Protein AF-K2RP17-F1 (afdb_monomer)

Secondary structure (DSSP, 8-state):
--HHHHHHHHHHTTTTS-TTT--HHHHHHHHHHHTT-GGGHHHHHHHHHTT--HHHHHHHHHHHHHHHHHHHHHH-HHHHHHHHHHHHHTS-TTTS----HHHHHHHTT--HHHHHHHHHHHHHHHS-HHHHHHHHHHHHHH-GGGT----------------------

Mean predicted aligned error: 10.49 Å

Foldseek 3Di:
DDLVVVLVVLCVVQPPDQLLPDCSLLVVLLVCLLVLVLLCLLVSLCVSCPPHDLVVSLSNVLSSLVSLVVSCVPRHDVSSCSNCVNNVVVDDPSSHNPDDPVVVCVVVVNDPVVVVVVVVVVVCVVAPPVRVVVVVVVCCVVPVVVPPPPPPPPPPPDDPPDPDDDDDD

Radius of gyration: 21.89 Å; Cα contacts (8 Å, |Δi|>4): 109; chains: 1; bounding box: 62×52×49 Å

Organism: Macrophomina phaseolina (strain MS6) (NCBI:txid1126212)

InterPro domains:
  IPR029032 AhpD-like [G3DSA:1.20.1290.10] (9-149)
  IPR052999 Peroxisomal Targeting Signal 1 Protein [PTHR28180] (3-146)

Structure (mmCIF, N/CA/C/O backbone):
data_AF-K2RP17-F1
#
_entry.id   AF-K2RP17-F1
#
loop_
_atom_site.group_PDB
_atom_site.id
_atom_site.type_symbol
_atom_site.label_atom_id
_atom_site.label_alt_id
_atom_site.label_comp_id
_atom_site.label_asym_id
_atom_site.label_entity_id
_atom_site.label_seq_id
_atom_site.pdbx_PDB_ins_code
_atom_site.Cartn_x
_atom_site.Cartn_y
_atom_site.Cartn_z
_atom_site.occupancy
_atom_site.B_iso_or_equiv
_atom_site.auth_seq_id
_atom_site.auth_comp_id
_atom_site.auth_asym_id
_atom_site.auth_atom_id
_atom_site.pdbx_PDB_model_num
ATOM 1 N N . MET A 1 1 ? -18.120 17.183 -4.050 1.00 61.06 1 MET A N 1
ATOM 2 C CA . MET A 1 1 ? -17.994 15.738 -3.816 1.00 61.06 1 MET A CA 1
ATOM 3 C C . MET A 1 1 ? -16.850 15.522 -2.839 1.00 61.06 1 MET A C 1
ATOM 5 O O . MET A 1 1 ? -15.760 16.022 -3.104 1.00 61.06 1 MET A O 1
ATOM 9 N N . SER A 1 2 ? -17.102 14.909 -1.688 1.00 80.75 2 SER A N 1
ATOM 10 C CA . SER A 1 2 ? -16.081 14.622 -0.675 1.00 80.75 2 SER A CA 1
ATOM 11 C C . SER A 1 2 ? -15.271 13.372 -1.046 1.00 80.75 2 SER A C 1
ATOM 13 O O . SER A 1 2 ? -15.717 12.539 -1.834 1.00 80.75 2 SER A O 1
ATOM 15 N N . ILE A 1 3 ? -14.072 13.215 -0.474 1.00 75.88 3 ILE A N 1
ATOM 16 C CA . ILE A 1 3 ? -13.264 11.996 -0.663 1.00 75.88 3 ILE A CA 1
ATOM 17 C C . ILE A 1 3 ? -14.021 10.750 -0.167 1.00 75.88 3 ILE A C 1
ATOM 19 O O . ILE A 1 3 ? -13.941 9.695 -0.790 1.00 75.88 3 ILE A O 1
ATOM 23 N N . ALA A 1 4 ? -14.810 10.895 0.901 1.00 77.62 4 ALA A N 1
ATOM 24 C CA . ALA A 1 4 ? -15.634 9.833 1.464 1.00 77.62 4 ALA A CA 1
ATOM 25 C C . ALA A 1 4 ? -16.734 9.382 0.488 1.00 77.62 4 ALA A C 1
ATOM 27 O O . ALA A 1 4 ? -16.937 8.184 0.319 1.00 77.62 4 ALA A O 1
ATOM 28 N N . GLU A 1 5 ? -17.382 10.318 -0.214 1.00 79.62 5 GLU A N 1
ATOM 29 C CA . GLU A 1 5 ? -18.379 10.001 -1.249 1.00 79.62 5 GLU A CA 1
ATOM 30 C C . GLU A 1 5 ? -17.761 9.212 -2.412 1.00 79.62 5 GLU A C 1
ATOM 32 O O . GLU A 1 5 ? -18.333 8.223 -2.863 1.00 79.62 5 GLU A O 1
ATOM 37 N N . VAL A 1 6 ? -16.564 9.602 -2.866 1.00 79.31 6 VAL A N 1
ATOM 38 C CA . VAL A 1 6 ? -15.842 8.881 -3.931 1.00 79.31 6 VAL A CA 1
ATOM 39 C C . VAL A 1 6 ? -15.448 7.474 -3.478 1.00 79.31 6 VAL A C 1
ATOM 41 O O . VAL A 1 6 ? -15.599 6.506 -4.220 1.00 79.31 6 VAL A O 1
ATOM 44 N N . ILE A 1 7 ? -14.951 7.344 -2.247 1.00 82.00 7 ILE A N 1
ATOM 45 C CA . ILE A 1 7 ? -14.575 6.054 -1.660 1.00 82.00 7 ILE A CA 1
ATOM 46 C C . ILE A 1 7 ? -15.783 5.119 -1.569 1.00 82.00 7 ILE A C 1
ATOM 48 O O . ILE A 1 7 ? -15.677 3.940 -1.909 1.00 82.00 7 ILE A O 1
ATOM 52 N N . GLN A 1 8 ? -16.924 5.652 -1.141 1.00 82.38 8 GLN A N 1
ATOM 53 C CA . GLN A 1 8 ? -18.156 4.895 -0.996 1.00 82.38 8 GLN A CA 1
ATOM 54 C C . GLN A 1 8 ? -18.644 4.339 -2.344 1.00 82.38 8 GLN A C 1
ATOM 56 O O . GLN A 1 8 ? -18.975 3.159 -2.418 1.00 82.38 8 GLN A O 1
ATOM 61 N N . GLN A 1 9 ? -18.558 5.115 -3.429 1.00 83.12 9 GLN A N 1
ATOM 62 C CA . GLN A 1 9 ? -18.892 4.629 -4.775 1.00 83.12 9 GLN A CA 1
ATOM 63 C C . GLN A 1 9 ? -18.014 3.449 -5.212 1.00 83.12 9 GLN A C 1
ATOM 65 O O . GLN A 1 9 ? -18.514 2.459 -5.741 1.00 83.12 9 GLN A O 1
ATOM 70 N N . PHE A 1 10 ? -16.699 3.518 -4.976 1.00 82.94 10 PHE A N 1
ATOM 71 C CA . PHE A 1 10 ? -15.810 2.399 -5.306 1.00 82.94 10 PHE A CA 1
ATOM 72 C C . PHE A 1 10 ? -16.101 1.157 -4.460 1.00 82.94 10 PHE A C 1
ATOM 74 O O . PHE A 1 10 ? -15.976 0.037 -4.952 1.00 82.94 10 PHE A O 1
ATOM 81 N N . ARG A 1 11 ? -16.500 1.344 -3.198 1.00 84.06 11 ARG A N 1
ATOM 82 C CA . ARG A 1 11 ? -16.901 0.247 -2.314 1.00 84.06 11 ARG A CA 1
ATOM 83 C C . ARG A 1 11 ? -18.175 -0.442 -2.807 1.00 84.06 11 ARG A C 1
ATOM 85 O O . ARG A 1 11 ? -18.226 -1.667 -2.795 1.00 84.06 11 ARG A O 1
ATOM 92 N N . GLU A 1 12 ? -19.168 0.325 -3.249 1.00 86.31 12 GLU A N 1
ATOM 93 C CA . GLU A 1 12 ? -20.442 -0.188 -3.777 1.00 86.31 12 GLU A CA 1
ATOM 94 C C . GLU A 1 12 ? -20.250 -1.044 -5.037 1.00 86.31 12 GLU A C 1
ATOM 96 O O . GLU A 1 12 ? -20.930 -2.050 -5.211 1.00 86.31 12 GLU A O 1
ATOM 101 N N . GLN A 1 13 ? -19.261 -0.726 -5.880 1.00 83.62 13 GLN A N 1
ATOM 102 C CA . GLN A 1 13 ? -18.944 -1.539 -7.063 1.00 83.62 13 GLN A CA 1
ATOM 103 C C . GLN A 1 13 ? -18.437 -2.953 -6.741 1.00 83.62 13 GLN A C 1
ATOM 105 O O . GLN A 1 13 ? -18.472 -3.825 -7.607 1.00 83.62 13 GLN A O 1
ATOM 110 N N . GLU A 1 14 ? -17.962 -3.189 -5.518 1.00 85.12 14 GLU A N 1
ATOM 111 C CA . GLU A 1 14 ? -17.491 -4.496 -5.052 1.00 85.12 14 GLU A CA 1
ATOM 112 C C . GLU A 1 14 ? -18.312 -5.018 -3.863 1.00 85.1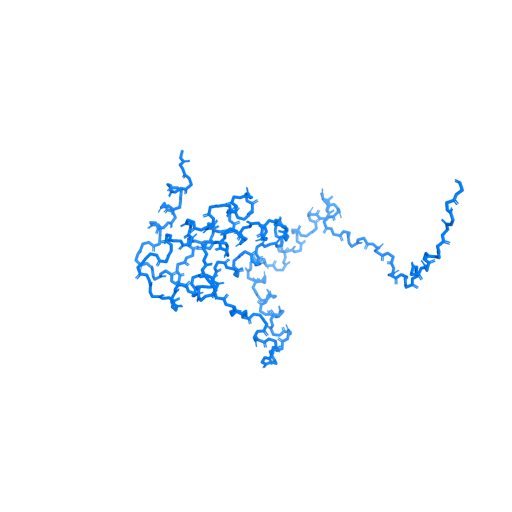2 14 GLU A C 1
ATOM 114 O O . GLU A 1 14 ? -17.819 -5.829 -3.070 1.00 85.12 14 GLU A O 1
ATOM 119 N N . GLU A 1 15 ? -19.562 -4.567 -3.726 1.00 80.19 15 GLU A N 1
ATOM 120 C CA . GLU A 1 15 ? -20.459 -5.005 -2.657 1.00 80.19 15 GLU A CA 1
ATOM 121 C C . GLU A 1 15 ? -20.563 -6.542 -2.597 1.00 80.19 15 GLU A C 1
ATOM 123 O O . GLU A 1 15 ? -20.607 -7.236 -3.613 1.00 80.19 15 GLU A O 1
ATOM 128 N N . GLY A 1 16 ? -20.534 -7.097 -1.380 1.00 76.38 16 GLY A N 1
ATOM 129 C CA . GLY A 1 16 ? -20.536 -8.547 -1.145 1.00 76.38 16 GLY A CA 1
ATOM 130 C C . GLY A 1 16 ? -19.174 -9.238 -1.302 1.00 76.38 16 GLY A C 1
ATOM 131 O O . GLY A 1 16 ? -19.047 -10.410 -0.947 1.00 76.38 16 GLY A O 1
ATOM 132 N N . THR A 1 17 ? -18.134 -8.537 -1.765 1.00 85.38 17 THR A N 1
ATOM 133 C CA . THR A 1 17 ? -16.772 -9.087 -1.817 1.00 85.38 17 THR A CA 1
ATOM 134 C C . THR A 1 17 ? -16.137 -9.076 -0.430 1.00 85.38 17 THR A C 1
ATOM 136 O O . THR A 1 17 ? -16.166 -8.065 0.273 1.00 85.38 17 THR A O 1
ATOM 139 N N . ASP A 1 18 ? -15.493 -10.181 -0.044 1.00 89.19 18 ASP A N 1
ATOM 140 C CA . ASP A 1 18 ? -14.674 -10.210 1.166 1.00 89.19 18 ASP A CA 1
ATOM 141 C C . ASP A 1 18 ? -13.606 -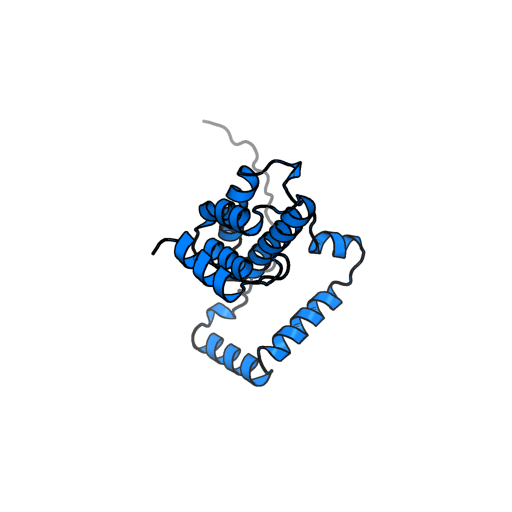9.103 1.093 1.00 89.19 18 ASP A C 1
ATOM 143 O O . ASP A 1 18 ? -12.822 -9.033 0.144 1.00 89.19 18 ASP A O 1
ATOM 147 N N . ILE A 1 19 ? -13.531 -8.248 2.112 1.00 91.81 19 ILE A N 1
ATOM 148 C CA . ILE A 1 19 ? -12.606 -7.119 2.157 1.00 91.81 19 ILE A CA 1
ATOM 149 C C . ILE A 1 19 ? -11.129 -7.516 1.997 1.00 91.81 19 ILE A C 1
ATOM 151 O O . ILE A 1 19 ? -10.351 -6.747 1.441 1.00 91.81 19 ILE A O 1
ATOM 155 N N . VAL A 1 20 ? -10.694 -8.725 2.376 1.00 92.06 20 VAL A N 1
ATOM 156 C CA . VAL A 1 20 ? -9.301 -9.152 2.080 1.00 92.06 20 VAL A CA 1
ATOM 157 C C . VAL A 1 20 ? -9.079 -9.535 0.618 1.00 92.06 20 VAL A C 1
ATOM 159 O O . VAL A 1 20 ? -7.934 -9.736 0.216 1.00 92.06 20 VAL A O 1
ATOM 162 N N . GLN A 1 21 ? -10.137 -9.615 -0.185 1.00 91.44 21 GLN A N 1
ATOM 163 C CA . GLN A 1 21 ? -10.096 -9.860 -1.627 1.00 91.44 21 GLN A CA 1
ATOM 164 C C . GLN A 1 21 ? -10.474 -8.630 -2.453 1.00 91.44 21 GLN A C 1
ATOM 166 O O . GLN A 1 21 ? -9.978 -8.49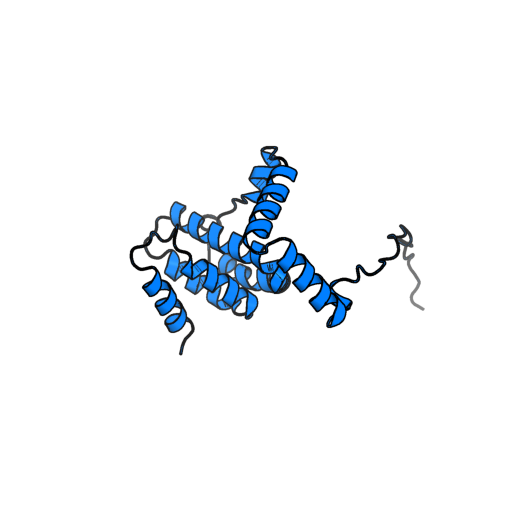7 -3.576 1.00 91.44 21 GLN A O 1
ATOM 171 N N . ALA A 1 22 ? -11.251 -7.711 -1.880 1.00 92.88 22 ALA A N 1
ATOM 172 C CA . ALA A 1 22 ? -11.633 -6.455 -2.506 1.00 92.88 22 ALA A CA 1
ATOM 173 C C . ALA A 1 22 ? -10.413 -5.637 -2.980 1.00 92.88 22 ALA A C 1
ATOM 175 O O . ALA A 1 22 ? -9.310 -5.690 -2.410 1.00 92.88 22 ALA A O 1
ATOM 176 N N . ARG A 1 23 ? -10.602 -4.918 -4.084 1.00 92.38 23 ARG A N 1
ATOM 177 C CA . ARG A 1 23 ? -9.589 -4.145 -4.808 1.00 92.38 23 ARG A CA 1
ATOM 178 C C . ARG A 1 23 ? -9.883 -2.653 -4.775 1.00 92.38 23 ARG A C 1
ATOM 180 O O . ARG A 1 23 ? -8.951 -1.881 -4.990 1.00 92.38 23 ARG A O 1
ATOM 187 N N . TRP A 1 24 ? -11.105 -2.234 -4.450 1.00 92.81 24 TRP A N 1
ATOM 188 C CA . TRP A 1 24 ? -11.473 -0.817 -4.412 1.00 92.81 24 TRP A CA 1
ATOM 189 C C . TRP A 1 24 ? -10.487 0.020 -3.574 1.00 92.81 24 TRP A C 1
ATOM 191 O O . TRP A 1 24 ? -9.932 1.003 -4.061 1.00 92.81 24 TRP A O 1
ATOM 201 N N . TYR A 1 25 ? -10.138 -0.433 -2.364 1.00 93.81 25 TYR A N 1
ATOM 202 C CA . TYR A 1 25 ? -9.224 0.299 -1.478 1.00 93.81 25 TYR A CA 1
ATOM 203 C C . TYR A 1 25 ? -7.761 0.243 -1.930 1.00 93.81 25 TYR A C 1
ATOM 205 O O . TYR A 1 25 ? -6.970 1.097 -1.536 1.00 93.81 25 TYR A O 1
ATOM 213 N N . ILE A 1 26 ? -7.392 -0.731 -2.771 1.00 95.12 26 ILE A N 1
ATOM 214 C CA . ILE A 1 26 ? -6.066 -0.822 -3.401 1.00 95.12 26 ILE A CA 1
ATOM 215 C C . ILE A 1 26 ? -5.896 0.313 -4.407 1.00 95.12 26 ILE A C 1
ATOM 217 O O . ILE A 1 26 ? -4.855 0.971 -4.435 1.00 95.12 26 ILE A O 1
ATOM 221 N N . VAL A 1 27 ? -6.932 0.559 -5.210 1.00 92.25 27 VAL A N 1
ATOM 222 C CA . VAL A 1 27 ? -6.958 1.673 -6.161 1.00 92.25 27 VAL A CA 1
ATOM 223 C C . VAL A 1 27 ? -7.006 2.998 -5.404 1.00 92.25 27 VAL A C 1
ATOM 225 O O . VAL A 1 27 ? -6.203 3.888 -5.685 1.00 92.25 27 VAL A O 1
ATOM 228 N N . THR A 1 28 ? -7.864 3.101 -4.385 1.00 94.44 28 THR A N 1
ATOM 229 C CA . THR A 1 28 ? -7.985 4.310 -3.564 1.00 94.44 28 THR A CA 1
ATOM 230 C C . THR A 1 28 ? -6.663 4.688 -2.902 1.00 94.44 28 THR A C 1
ATOM 232 O O . THR A 1 28 ? -6.241 5.834 -3.032 1.00 94.44 28 THR A O 1
ATOM 235 N N . ILE A 1 29 ? -5.962 3.764 -2.230 1.00 96.00 29 ILE A N 1
ATOM 236 C CA . ILE A 1 29 ? -4.710 4.124 -1.546 1.00 96.00 29 ILE A CA 1
ATOM 237 C C . ILE A 1 29 ? -3.615 4.552 -2.525 1.00 96.00 29 ILE A C 1
ATOM 239 O O . ILE A 1 29 ? -2.858 5.478 -2.235 1.00 96.00 29 ILE A O 1
ATOM 243 N N . ALA A 1 30 ? -3.547 3.924 -3.703 1.00 96.00 30 ALA A N 1
ATOM 244 C CA . ALA A 1 30 ? -2.605 4.320 -4.742 1.00 96.00 30 ALA A CA 1
ATOM 245 C C . ALA A 1 30 ? -2.913 5.735 -5.259 1.00 96.00 30 ALA A C 1
ATOM 247 O O . ALA A 1 30 ? -1.992 6.532 -5.444 1.00 96.00 30 ALA A O 1
ATOM 248 N N . ALA A 1 31 ? -4.197 6.067 -5.435 1.00 94.19 31 ALA A N 1
ATOM 249 C CA . ALA A 1 31 ? -4.641 7.400 -5.828 1.00 94.19 31 ALA A CA 1
ATOM 250 C C . ALA A 1 31 ? -4.344 8.449 -4.743 1.00 94.19 31 ALA A C 1
ATOM 252 O O . ALA A 1 31 ? -3.774 9.495 -5.053 1.00 94.19 31 ALA A O 1
ATOM 253 N N . LEU A 1 32 ? -4.649 8.155 -3.473 1.00 94.56 32 LEU A N 1
ATOM 254 C CA . LEU A 1 32 ? -4.338 9.036 -2.343 1.00 94.56 32 LEU A CA 1
ATOM 255 C C . LEU A 1 32 ? -2.833 9.309 -2.247 1.00 94.56 32 LEU A C 1
ATOM 257 O O . LEU A 1 32 ? -2.424 10.462 -2.111 1.00 94.56 32 LEU A O 1
ATOM 261 N N . ALA A 1 33 ? -2.003 8.271 -2.381 1.00 96.31 33 ALA A N 1
ATOM 262 C CA . ALA A 1 33 ? -0.551 8.416 -2.386 1.00 96.31 33 ALA A CA 1
ATOM 263 C C . ALA A 1 33 ? -0.073 9.288 -3.558 1.00 96.31 33 ALA A C 1
ATOM 265 O O . ALA A 1 33 ? 0.678 10.244 -3.356 1.00 96.31 33 ALA A O 1
ATOM 266 N N . ALA A 1 34 ? -0.548 9.018 -4.777 1.00 96.00 34 ALA A N 1
ATOM 267 C CA . ALA A 1 34 ? -0.179 9.786 -5.965 1.00 96.00 34 ALA A CA 1
ATOM 268 C C . ALA A 1 34 ? -0.591 11.268 -5.867 1.00 96.00 34 ALA A C 1
ATOM 270 O O . ALA A 1 34 ? 0.170 12.149 -6.285 1.00 96.00 34 ALA A O 1
ATOM 271 N N . ALA A 1 35 ? -1.755 11.547 -5.277 1.00 95.00 35 ALA A N 1
ATOM 272 C CA . ALA A 1 35 ? -2.324 12.883 -5.102 1.00 95.00 35 ALA A CA 1
ATOM 273 C C . ALA A 1 35 ? -1.773 13.653 -3.885 1.00 95.00 35 ALA A C 1
ATOM 275 O O . ALA A 1 35 ? -2.233 14.759 -3.615 1.00 95.00 35 ALA A O 1
ATOM 276 N N . SER A 1 36 ? -0.802 13.097 -3.148 1.00 94.31 36 SER A N 1
ATOM 277 C CA . SER A 1 36 ? -0.306 13.668 -1.883 1.00 94.31 36 SER A CA 1
ATOM 278 C C . SER A 1 36 ? -1.396 13.829 -0.807 1.00 94.31 36 SER A C 1
ATOM 280 O O . SER A 1 36 ? -1.285 14.669 0.081 1.00 94.31 36 SER A O 1
ATOM 282 N N . ALA A 1 37 ? -2.438 12.999 -0.849 1.00 94.19 37 ALA A N 1
ATOM 283 C CA . ALA A 1 37 ? -3.549 12.988 0.101 1.00 94.19 37 ALA A CA 1
ATOM 284 C C . ALA A 1 37 ? -3.342 11.957 1.232 1.00 94.19 37 ALA A C 1
ATOM 286 O O . ALA A 1 37 ? -4.295 11.366 1.738 1.00 94.19 37 ALA A O 1
ATOM 287 N N . GLY A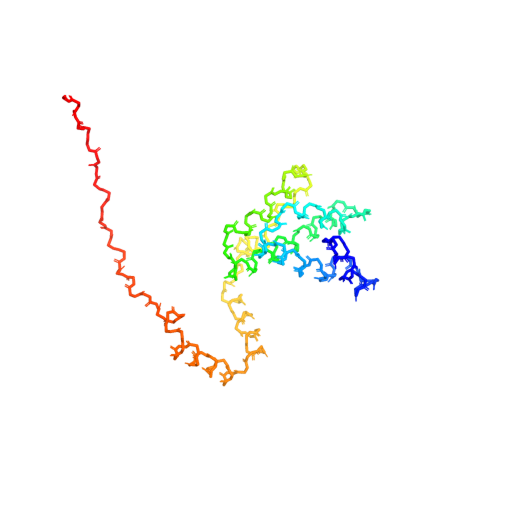 1 38 ? -2.087 11.747 1.646 1.00 91.94 38 GLY A N 1
ATOM 288 C CA . GLY A 1 38 ? -1.704 10.798 2.699 1.00 91.94 38 GLY A CA 1
ATOM 289 C C . GLY A 1 38 ? -2.425 10.947 4.049 1.00 91.94 38 GLY A C 1
ATOM 290 O O . GLY A 1 38 ? -2.697 9.922 4.675 1.00 91.94 38 GLY A O 1
ATOM 291 N N . PRO A 1 39 ? -2.820 12.158 4.497 1.00 95.00 39 PRO A N 1
ATOM 292 C CA . PRO A 1 39 ? -3.626 12.316 5.710 1.00 95.00 39 PRO A CA 1
ATOM 293 C C . PRO A 1 39 ? -4.970 11.570 5.702 1.00 95.00 39 PRO A C 1
ATOM 295 O O . PRO A 1 39 ? -5.524 11.346 6.771 1.00 95.00 39 PRO A O 1
ATOM 298 N N . GLN A 1 40 ? -5.478 11.156 4.534 1.00 94.25 40 GLN A N 1
ATOM 299 C CA . GLN A 1 40 ? -6.731 10.398 4.407 1.00 94.25 40 GLN A CA 1
ATOM 300 C C . GLN A 1 40 ? -6.553 8.877 4.550 1.00 94.25 40 GLN A C 1
ATOM 302 O O . GLN A 1 40 ? -7.531 8.137 4.654 1.00 94.25 40 GLN A O 1
ATOM 307 N N . THR A 1 41 ? -5.313 8.379 4.584 1.00 95.50 41 THR A N 1
ATOM 308 C CA . THR A 1 41 ? -5.029 6.942 4.715 1.00 95.50 41 THR A CA 1
ATOM 309 C C . THR A 1 41 ? -5.637 6.302 5.975 1.00 95.50 41 THR A C 1
ATOM 311 O O . THR A 1 41 ? -6.185 5.205 5.847 1.00 95.50 41 THR A O 1
ATOM 314 N N . PRO A 1 42 ? -5.596 6.924 7.175 1.00 95.81 42 PRO A N 1
ATOM 315 C CA . PRO A 1 42 ? -6.221 6.346 8.367 1.00 95.81 42 PRO A CA 1
ATOM 316 C C . PRO A 1 42 ? -7.733 6.160 8.215 1.00 95.81 42 PRO A C 1
ATOM 318 O O . PRO A 1 42 ? -8.284 5.152 8.651 1.00 95.81 42 PRO A O 1
ATOM 321 N N . GLU A 1 43 ? -8.419 7.103 7.567 1.00 93.44 43 GLU A N 1
ATOM 322 C CA . GLU A 1 43 ? -9.855 6.991 7.316 1.00 93.44 43 GLU A CA 1
ATOM 323 C C . GLU A 1 43 ? -10.168 5.839 6.362 1.00 93.44 43 GLU A C 1
ATOM 325 O O . GLU A 1 43 ? -11.012 5.003 6.682 1.00 93.44 43 GLU A O 1
ATOM 330 N N . LEU A 1 44 ? -9.427 5.732 5.255 1.00 94.69 44 LEU A N 1
ATOM 331 C CA . LEU A 1 44 ? -9.543 4.598 4.340 1.00 94.69 44 LEU A CA 1
ATOM 332 C C . LEU A 1 44 ? -9.331 3.263 5.065 1.00 94.69 44 LEU A C 1
ATOM 334 O O . LEU A 1 44 ? -10.103 2.326 4.864 1.00 94.69 44 LEU A O 1
ATOM 338 N N . TYR A 1 45 ? -8.304 3.173 5.915 1.00 95.75 45 TYR A N 1
ATOM 339 C CA . TYR A 1 45 ? -8.028 1.963 6.683 1.00 95.75 45 TYR A CA 1
ATOM 340 C C . TYR A 1 45 ? -9.202 1.597 7.593 1.00 95.75 45 TYR A C 1
ATOM 342 O O . TYR A 1 45 ? -9.702 0.480 7.493 1.00 95.75 45 TYR A O 1
ATOM 350 N N . ARG A 1 46 ? -9.722 2.552 8.380 1.00 94.31 46 ARG A N 1
ATOM 351 C CA . ARG A 1 46 ? -10.897 2.329 9.242 1.00 94.31 46 ARG A CA 1
ATOM 352 C C . ARG A 1 46 ? -12.122 1.865 8.457 1.00 94.31 46 ARG A C 1
ATOM 354 O O . ARG A 1 46 ? -12.828 0.974 8.916 1.00 94.31 46 ARG A O 1
ATOM 361 N N . LEU A 1 47 ? -12.372 2.430 7.273 1.00 91.56 47 LEU A N 1
ATOM 362 C CA . LEU A 1 47 ? -13.488 2.009 6.416 1.00 91.56 47 LEU A CA 1
ATOM 363 C C . LEU A 1 47 ? -13.349 0.556 5.944 1.00 91.56 47 LEU A C 1
ATOM 365 O O . LEU A 1 47 ? -14.354 -0.131 5.774 1.00 91.56 47 LEU A O 1
ATOM 369 N N . CYS A 1 48 ? -12.117 0.086 5.746 1.00 93.00 48 CYS A N 1
ATOM 370 C CA . CYS A 1 48 ? -11.847 -1.297 5.369 1.00 93.00 48 CYS A CA 1
ATOM 371 C C . CYS A 1 48 ? -11.885 -2.248 6.572 1.00 93.00 48 CYS A C 1
ATOM 373 O O . CYS A 1 48 ? -12.230 -3.413 6.412 1.00 93.00 48 CYS A O 1
ATOM 375 N N . THR A 1 49 ? -11.499 -1.798 7.764 1.00 95.19 49 THR A N 1
ATOM 376 C CA . THR A 1 49 ? -11.316 -2.692 8.917 1.00 95.19 49 THR A CA 1
ATOM 377 C C . THR A 1 49 ? -12.440 -2.656 9.940 1.00 95.19 49 THR A C 1
ATOM 379 O O . THR A 1 49 ? -12.431 -3.460 10.866 1.00 95.19 49 THR A O 1
ATOM 382 N N . ALA A 1 50 ? -13.436 -1.783 9.773 1.00 92.12 50 ALA A N 1
ATOM 383 C CA . ALA A 1 50 ? -14.568 -1.678 10.686 1.00 92.12 50 ALA A CA 1
ATOM 384 C C . ALA A 1 50 ? -15.230 -3.045 10.954 1.00 92.12 50 ALA A C 1
ATOM 386 O O . ALA A 1 50 ? -15.760 -3.685 10.046 1.00 92.12 50 ALA A O 1
ATOM 387 N N . GLY A 1 51 ? -15.208 -3.474 12.221 1.00 91.75 51 GLY A N 1
ATOM 388 C CA . GLY A 1 51 ? -15.804 -4.735 12.673 1.00 91.75 51 GLY A CA 1
ATOM 389 C C . GLY A 1 51 ? -14.981 -5.992 12.369 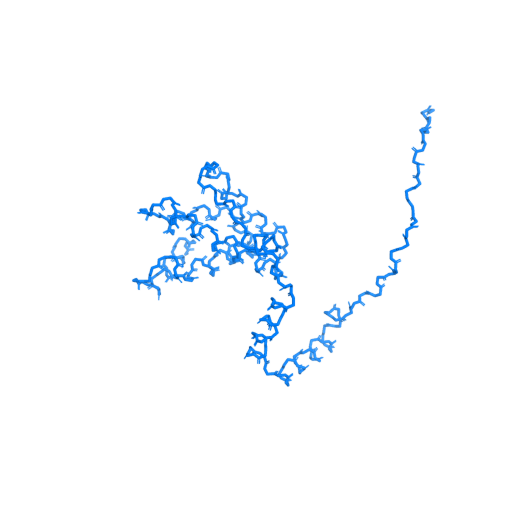1.00 91.75 51 GLY A C 1
ATOM 390 O O . GLY A 1 51 ? -15.464 -7.094 12.627 1.00 91.75 51 GLY A O 1
ATOM 391 N N . LEU A 1 52 ? -13.762 -5.862 11.835 1.00 95.00 52 LEU A N 1
ATOM 392 C CA . LEU A 1 52 ? -12.873 -6.999 11.615 1.00 95.00 52 LEU A CA 1
ATOM 393 C C . LEU A 1 52 ? -12.082 -7.354 12.882 1.00 95.00 52 LEU A C 1
ATOM 395 O O . LEU A 1 52 ? -11.725 -6.474 13.664 1.00 95.00 52 LEU A O 1
ATOM 399 N N . PRO A 1 53 ? -11.734 -8.637 13.067 1.00 96.62 53 PRO A N 1
ATOM 400 C CA . PRO A 1 53 ? -10.740 -9.022 14.057 1.00 96.62 53 PRO A CA 1
ATOM 401 C C . PRO A 1 53 ? -9.333 -8.572 13.624 1.00 96.62 53 PRO A C 1
ATOM 403 O O . PRO A 1 53 ? -9.039 -8.426 12.434 1.00 96.62 53 PRO A O 1
ATOM 406 N N . LEU A 1 54 ? -8.450 -8.359 14.603 1.00 95.75 54 LEU A N 1
ATOM 407 C CA . LEU A 1 54 ? -7.127 -7.744 14.422 1.00 95.75 54 LEU A CA 1
ATOM 408 C C . LEU A 1 54 ? -6.238 -8.449 13.380 1.00 95.75 54 LEU A C 1
ATOM 410 O O . LEU A 1 54 ? -5.528 -7.805 12.607 1.00 95.75 54 LEU A O 1
ATOM 414 N N . ASP A 1 55 ? -6.267 -9.778 13.342 1.00 95.94 55 ASP A N 1
ATOM 415 C CA . ASP A 1 55 ? -5.542 -10.593 12.362 1.00 95.94 55 ASP A CA 1
ATOM 416 C C . ASP A 1 55 ? -5.956 -10.248 10.924 1.00 95.94 55 ASP A C 1
ATOM 418 O O . ASP A 1 55 ? -5.118 -10.136 10.024 1.00 95.94 55 ASP A O 1
ATOM 422 N N . ARG A 1 56 ? -7.247 -9.994 10.720 1.00 96.56 56 ARG A N 1
ATOM 423 C CA . ARG A 1 56 ? -7.817 -9.594 9.439 1.00 96.56 56 ARG A CA 1
ATOM 424 C C . ARG A 1 56 ? -7.559 -8.133 9.103 1.00 96.56 56 ARG A C 1
ATOM 426 O O . ARG A 1 56 ? -7.311 -7.835 7.932 1.00 96.56 56 ARG A O 1
ATOM 433 N N . GLU A 1 57 ? -7.529 -7.246 10.094 1.00 96.62 57 GLU A N 1
ATOM 434 C CA . GLU A 1 57 ? -7.091 -5.860 9.895 1.00 96.62 57 GLU A CA 1
ATOM 435 C C . GLU A 1 57 ? -5.655 -5.805 9.351 1.00 96.62 57 GLU A C 1
ATOM 437 O O . GLU A 1 57 ? -5.373 -5.134 8.354 1.00 96.62 57 GLU A O 1
ATOM 442 N N . LYS A 1 58 ? -4.756 -6.611 9.930 1.00 96.75 58 LYS A N 1
ATOM 443 C CA . LYS A 1 58 ? -3.358 -6.722 9.488 1.00 96.75 58 LYS A CA 1
ATOM 444 C C . LYS A 1 58 ? -3.226 -7.203 8.044 1.00 96.75 58 LYS A C 1
ATOM 446 O O . LYS A 1 58 ? -2.347 -6.728 7.321 1.00 96.75 58 LYS A O 1
ATOM 451 N N . LEU A 1 59 ? -4.110 -8.089 7.577 1.00 96.19 59 LEU A N 1
ATOM 452 C CA . LEU A 1 59 ? -4.144 -8.504 6.169 1.00 96.19 59 LEU A CA 1
ATOM 453 C C . LEU A 1 59 ? -4.523 -7.348 5.234 1.00 96.19 59 LEU A C 1
ATOM 455 O O . LEU A 1 59 ? -3.893 -7.180 4.186 1.00 96.19 59 LEU A O 1
ATOM 459 N N . VAL A 1 60 ? -5.504 -6.525 5.613 1.00 96.50 60 VAL A N 1
ATOM 460 C CA . VAL A 1 60 ? -5.858 -5.305 4.867 1.00 96.50 60 VAL A CA 1
ATOM 461 C C . VAL A 1 60 ? -4.679 -4.330 4.864 1.00 96.50 60 VAL A C 1
ATOM 463 O O . VAL A 1 60 ? -4.284 -3.846 3.800 1.00 96.50 60 VAL A O 1
ATOM 466 N N . GLN A 1 61 ? -4.047 -4.108 6.022 1.00 96.94 61 GLN A N 1
ATOM 467 C CA . GLN A 1 61 ? -2.877 -3.237 6.139 1.00 96.94 61 GLN A CA 1
ATOM 468 C C . GLN A 1 61 ? -1.737 -3.699 5.223 1.00 96.94 61 GLN A C 1
ATOM 470 O O . GLN A 1 61 ? -1.119 -2.891 4.529 1.00 96.94 61 GLN A O 1
ATOM 475 N N . ARG A 1 62 ? -1.474 -5.009 5.161 1.00 95.88 62 ARG A N 1
ATOM 476 C CA . ARG A 1 62 ? -0.472 -5.608 4.270 1.00 95.88 62 ARG A CA 1
ATOM 477 C C . ARG A 1 62 ? -0.749 -5.311 2.805 1.00 95.88 62 ARG A C 1
ATOM 479 O O . ARG A 1 62 ? 0.170 -4.961 2.066 1.00 95.88 62 ARG A O 1
ATOM 486 N N . ARG A 1 63 ? -2.010 -5.422 2.389 1.00 95.69 63 ARG A N 1
ATOM 487 C CA . ARG A 1 63 ? -2.427 -5.139 1.013 1.00 95.69 63 ARG A CA 1
ATOM 488 C C . ARG A 1 63 ? -2.303 -3.650 0.676 1.00 95.69 63 ARG A C 1
ATOM 490 O O . ARG A 1 63 ? -1.786 -3.334 -0.392 1.00 95.69 63 ARG A O 1
ATOM 497 N N . LEU A 1 64 ? -2.674 -2.751 1.593 1.00 96.00 64 LEU A N 1
ATOM 498 C CA . LEU A 1 64 ? -2.472 -1.301 1.442 1.00 96.00 64 LEU A CA 1
ATOM 499 C C . LEU A 1 64 ? -0.984 -0.943 1.294 1.00 96.00 64 LEU A C 1
ATOM 501 O O . LEU A 1 64 ? -0.601 -0.268 0.339 1.00 96.00 64 LEU A O 1
ATOM 505 N N . LYS A 1 65 ? -0.131 -1.443 2.199 1.00 96.00 65 LYS A N 1
ATOM 506 C CA . LYS A 1 65 ? 1.326 -1.217 2.164 1.00 96.00 65 LYS A CA 1
ATOM 507 C C . LYS A 1 65 ? 1.948 -1.719 0.861 1.00 96.00 65 LYS A C 1
ATOM 509 O O . LYS A 1 65 ? 2.744 -1.015 0.245 1.00 96.00 65 LYS A O 1
ATOM 514 N N . GLU A 1 66 ? 1.560 -2.911 0.410 1.00 94.81 66 GLU A N 1
ATOM 515 C CA . GLU A 1 66 ? 2.046 -3.492 -0.844 1.00 94.81 66 GLU A CA 1
ATOM 516 C C . GLU A 1 66 ? 1.587 -2.683 -2.071 1.00 94.81 66 GLU A C 1
ATOM 518 O O . GLU A 1 66 ? 2.359 -2.510 -3.017 1.00 94.81 66 GLU A O 1
ATOM 523 N N . ALA A 1 67 ? 0.356 -2.161 -2.062 1.00 95.56 67 ALA A N 1
ATOM 524 C CA . ALA A 1 67 ? -0.162 -1.300 -3.124 1.00 95.56 67 ALA A CA 1
ATOM 525 C C . ALA A 1 67 ? 0.655 -0.009 -3.250 1.00 95.56 67 ALA A C 1
ATOM 527 O O . ALA A 1 67 ? 1.100 0.343 -4.346 1.00 95.56 67 ALA A O 1
ATOM 528 N N . VAL A 1 68 ? 0.918 0.653 -2.120 1.00 96.56 68 VAL A N 1
ATOM 529 C CA . VAL A 1 68 ? 1.755 1.858 -2.053 1.00 96.56 68 VAL A CA 1
ATOM 530 C C . VAL A 1 68 ? 3.184 1.558 -2.512 1.00 96.56 68 VAL A C 1
ATOM 532 O O . VAL A 1 68 ? 3.725 2.257 -3.368 1.00 96.56 68 VAL A O 1
ATOM 535 N N . LEU A 1 69 ? 3.787 0.469 -2.027 1.00 94.19 69 LEU A N 1
ATOM 536 C CA . LEU A 1 69 ? 5.137 0.068 -2.427 1.00 94.19 69 LEU A CA 1
ATOM 537 C C . LEU A 1 69 ? 5.243 -0.153 -3.942 1.00 94.19 69 LEU A C 1
ATOM 539 O O . LEU A 1 69 ? 6.141 0.392 -4.583 1.00 94.19 69 LEU A O 1
ATOM 543 N N . LYS A 1 70 ? 4.324 -0.925 -4.531 1.00 91.25 70 LYS A N 1
ATOM 544 C CA . LYS A 1 70 ? 4.341 -1.247 -5.968 1.00 91.25 70 LYS A CA 1
ATOM 545 C C . LYS A 1 70 ? 4.100 -0.035 -6.858 1.00 91.25 70 LYS A C 1
ATOM 547 O O . LYS A 1 70 ? 4.671 0.040 -7.941 1.00 91.25 70 LYS A O 1
ATOM 552 N N . THR A 1 71 ? 3.265 0.900 -6.416 1.00 94.50 71 THR A N 1
ATOM 553 C CA . THR A 1 71 ? 2.912 2.087 -7.207 1.00 94.50 71 THR A CA 1
ATOM 554 C C . THR A 1 71 ? 3.871 3.257 -6.996 1.00 94.50 71 THR A C 1
ATOM 556 O O . THR A 1 71 ? 3.892 4.171 -7.816 1.00 94.50 71 THR A O 1
ATOM 559 N N . SER A 1 72 ? 4.747 3.196 -5.985 1.00 94.19 72 SER A N 1
ATOM 560 C CA . SER A 1 72 ? 5.767 4.220 -5.713 1.00 94.19 72 SER A CA 1
ATOM 561 C C . SER A 1 72 ? 6.691 4.529 -6.895 1.00 94.19 72 SER A C 1
ATOM 563 O O . SER A 1 72 ? 7.191 5.646 -6.999 1.00 94.19 72 SER A O 1
ATOM 565 N N . VAL A 1 73 ? 6.879 3.593 -7.830 1.00 91.19 73 VAL A N 1
ATOM 566 C CA . VAL A 1 73 ? 7.645 3.831 -9.065 1.00 91.19 73 VAL A CA 1
ATOM 567 C C . VAL A 1 73 ? 7.006 4.895 -9.970 1.00 91.19 73 VAL A C 1
ATOM 569 O O . VAL A 1 73 ? 7.711 5.538 -10.739 1.00 91.19 73 VAL A O 1
ATOM 572 N N . LEU A 1 74 ? 5.689 5.112 -9.866 1.00 91.06 74 LEU A N 1
ATOM 573 C CA . LEU A 1 74 ? 4.945 6.052 -10.710 1.00 91.06 74 LEU A CA 1
ATOM 574 C C . LEU A 1 74 ? 4.958 7.484 -10.164 1.00 91.06 74 LEU A C 1
ATOM 576 O O . LEU A 1 74 ? 4.905 8.435 -10.936 1.00 91.06 74 LEU A O 1
ATOM 580 N N . TYR A 1 75 ? 5.012 7.649 -8.841 1.00 92.56 75 TYR A N 1
ATOM 581 C CA . TYR A 1 75 ? 4.860 8.954 -8.182 1.00 92.56 75 TYR A CA 1
ATOM 582 C C . TYR A 1 75 ? 5.988 9.300 -7.194 1.00 92.56 75 TYR A C 1
ATOM 584 O O . TYR A 1 75 ? 5.988 10.379 -6.602 1.00 92.56 75 TYR A O 1
ATOM 592 N N . GLY A 1 76 ? 6.965 8.41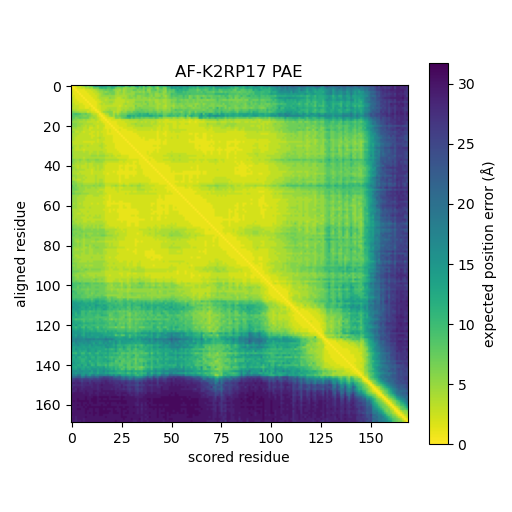0 -7.029 1.00 91.94 76 GLY A N 1
ATOM 593 C CA . GLY A 1 76 ? 8.154 8.599 -6.206 1.00 91.94 76 GLY A CA 1
ATOM 594 C C . GLY A 1 76 ? 8.022 8.103 -4.763 1.00 91.94 76 GLY A C 1
ATOM 595 O O . GLY A 1 76 ? 6.957 8.122 -4.142 1.00 91.94 76 GLY A O 1
ATOM 596 N N . VAL A 1 77 ? 9.168 7.715 -4.194 1.00 92.12 77 VAL A N 1
ATOM 597 C CA . VAL A 1 77 ? 9.284 7.246 -2.804 1.00 92.12 77 VAL A CA 1
ATOM 598 C C . VAL A 1 77 ? 8.778 8.272 -1.774 1.00 92.12 77 VAL A C 1
ATOM 600 O O . VAL A 1 77 ? 8.047 7.855 -0.876 1.00 92.12 77 VAL A O 1
ATOM 603 N N . PRO A 1 78 ? 9.048 9.593 -1.874 1.00 94.31 78 PRO A N 1
ATOM 604 C CA . PRO A 1 78 ? 8.579 10.549 -0.864 1.00 94.31 78 PRO A CA 1
ATOM 605 C C . PRO A 1 78 ? 7.060 10.530 -0.645 1.00 94.31 78 PRO A C 1
ATOM 607 O O . PRO A 1 78 ? 6.604 10.525 0.496 1.00 94.31 78 PRO A O 1
ATOM 610 N N . LYS A 1 79 ? 6.273 10.435 -1.724 1.00 94.44 79 LYS A N 1
ATOM 611 C CA . LYS A 1 79 ? 4.807 10.350 -1.639 1.00 94.44 79 LYS A CA 1
ATOM 612 C C . LYS A 1 79 ? 4.333 9.034 -1.021 1.00 94.44 79 LYS A C 1
ATOM 614 O O . LYS A 1 79 ? 3.382 9.035 -0.249 1.00 94.44 79 LYS A O 1
ATOM 619 N N . SER A 1 80 ? 5.032 7.928 -1.289 1.00 94.44 80 SER A N 1
ATOM 620 C CA . SER A 1 80 ? 4.730 6.638 -0.652 1.00 94.44 80 SER A CA 1
ATOM 621 C C .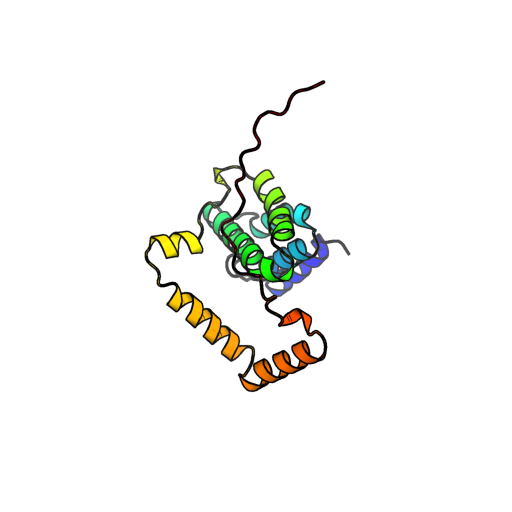 SER A 1 80 ? 4.906 6.689 0.874 1.00 94.44 80 SER A C 1
ATOM 623 O O . SER A 1 80 ? 4.066 6.181 1.614 1.00 94.44 80 SER A O 1
ATOM 625 N N . LEU A 1 81 ? 5.951 7.377 1.352 1.00 93.31 81 LEU A N 1
ATOM 626 C CA . LEU A 1 81 ? 6.203 7.569 2.781 1.00 93.31 81 LEU A CA 1
ATOM 627 C C . LEU A 1 81 ? 5.144 8.477 3.413 1.00 93.31 81 LEU A C 1
ATOM 629 O O . LEU A 1 81 ? 4.587 8.129 4.450 1.00 93.31 81 LEU A O 1
ATOM 633 N N . GLN A 1 82 ? 4.813 9.597 2.761 1.00 94.25 82 GLN A N 1
ATOM 634 C CA . GLN A 1 82 ? 3.759 10.506 3.228 1.00 94.25 82 GLN A CA 1
ATOM 635 C C . GLN A 1 82 ? 2.377 9.844 3.277 1.00 94.25 82 GLN A C 1
ATOM 637 O O . GLN A 1 82 ? 1.560 10.215 4.113 1.00 94.25 82 GLN A O 1
ATOM 642 N N . ALA A 1 83 ? 2.110 8.862 2.413 1.00 95.81 83 ALA A N 1
ATOM 643 C CA . ALA A 1 83 ? 0.853 8.123 2.431 1.00 95.81 83 ALA A CA 1
ATOM 644 C C . ALA A 1 83 ? 0.725 7.193 3.646 1.00 95.81 83 ALA A C 1
ATOM 646 O O . ALA A 1 83 ? -0.355 7.091 4.221 1.00 95.81 83 ALA A O 1
ATOM 647 N N . LEU A 1 84 ? 1.809 6.518 4.040 1.00 95.44 84 LEU A N 1
ATOM 648 C CA . LEU A 1 84 ? 1.787 5.523 5.119 1.00 95.44 84 LEU A CA 1
ATOM 649 C C . LEU A 1 84 ? 2.077 6.119 6.501 1.00 95.44 84 LEU A C 1
ATOM 651 O O . LEU A 1 84 ? 1.626 5.577 7.504 1.00 95.44 84 LEU A O 1
ATOM 655 N N . TYR A 1 85 ? 2.806 7.231 6.571 1.00 96.25 85 TYR A N 1
ATOM 656 C CA . TYR A 1 85 ? 3.204 7.837 7.841 1.00 96.25 85 TYR A CA 1
ATOM 657 C C . TYR A 1 85 ? 2.016 8.179 8.769 1.00 96.25 85 TYR A C 1
ATOM 659 O O . TYR A 1 85 ? 2.068 7.780 9.936 1.00 96.25 85 TYR A O 1
ATOM 667 N N . PRO A 1 86 ? 0.918 8.807 8.292 1.00 96.56 86 PRO A N 1
ATOM 668 C CA . PRO A 1 86 ? -0.257 9.072 9.125 1.00 96.56 86 PRO A CA 1
ATOM 669 C C . PRO A 1 86 ? -0.944 7.799 9.626 1.00 96.56 86 PRO A C 1
ATOM 671 O O . PRO A 1 86 ? -1.467 7.787 10.735 1.00 96.56 86 PRO A O 1
ATOM 674 N N . LEU A 1 87 ? -0.913 6.716 8.839 1.00 95.94 87 LEU A N 1
ATOM 675 C CA . LEU A 1 87 ? -1.478 5.429 9.247 1.00 95.94 87 LEU A CA 1
ATOM 676 C C . LEU A 1 87 ? -0.750 4.883 10.474 1.00 95.94 87 LEU A C 1
ATOM 678 O O . LEU A 1 87 ? -1.397 4.535 11.455 1.00 95.94 87 LEU A O 1
ATOM 682 N N . TYR A 1 88 ? 0.583 4.865 10.450 1.00 96.06 88 TYR A N 1
ATOM 683 C CA . TYR A 1 88 ? 1.372 4.366 11.579 1.00 96.06 88 TYR A CA 1
ATOM 684 C C . TYR A 1 88 ? 1.226 5.226 12.838 1.00 96.06 88 TYR A C 1
ATOM 686 O O . TYR A 1 88 ? 1.273 4.689 13.932 1.00 96.06 88 TYR A O 1
ATOM 694 N N . HIS A 1 89 ? 0.980 6.532 12.700 1.00 96.25 89 HIS A N 1
ATOM 695 C CA . HIS A 1 89 ? 0.724 7.411 13.851 1.00 96.25 89 HIS A CA 1
ATOM 696 C C . HIS A 1 89 ? -0.674 7.237 14.455 1.00 96.25 89 HIS A C 1
ATOM 698 O O . HIS A 1 89 ? -0.917 7.683 15.571 1.00 96.25 89 HIS A O 1
ATOM 704 N N . SER A 1 90 ? -1.599 6.620 13.717 1.00 96.00 90 SER A N 1
ATOM 705 C CA . SER A 1 90 ? -2.974 6.388 14.170 1.00 96.00 90 SER A CA 1
ATOM 706 C C . SER A 1 90 ? -3.189 5.033 14.852 1.00 96.00 90 SER A C 1
ATOM 708 O O . SER A 1 90 ? -4.300 4.758 15.298 1.00 96.00 90 SER A O 1
ATOM 710 N N . LEU A 1 91 ? -2.160 4.182 14.904 1.00 96.38 91 LEU A N 1
ATOM 711 C CA . LEU A 1 91 ? -2.240 2.789 15.344 1.00 96.38 91 LEU A CA 1
ATOM 712 C C . LEU A 1 91 ? -1.232 2.514 16.463 1.00 96.38 91 LEU A C 1
ATOM 714 O O . LEU A 1 91 ? -0.179 3.146 16.514 1.00 96.38 91 LEU A O 1
ATOM 718 N N . THR A 1 92 ? -1.536 1.551 17.334 1.00 95.94 92 THR A N 1
ATOM 719 C CA . THR A 1 92 ? -0.558 1.024 18.299 1.00 95.94 92 THR A CA 1
ATOM 720 C C . THR A 1 92 ? 0.401 0.039 17.630 1.00 95.94 92 THR A C 1
ATOM 722 O O . THR A 1 92 ? 0.120 -0.489 16.549 1.00 95.94 92 THR A O 1
ATOM 725 N N . ASP A 1 93 ? 1.516 -0.272 18.291 1.00 94.44 93 ASP A N 1
ATOM 726 C CA . ASP A 1 93 ? 2.500 -1.237 17.786 1.00 94.44 93 ASP A CA 1
ATOM 727 C C . ASP A 1 93 ? 1.885 -2.628 17.557 1.00 94.44 93 ASP A C 1
ATOM 729 O O . ASP A 1 93 ? 2.198 -3.299 16.572 1.00 94.44 93 ASP A O 1
ATOM 733 N N . GLU A 1 94 ? 0.936 -3.046 18.400 1.00 95.50 94 GLU A N 1
ATOM 734 C CA . GLU A 1 94 ? 0.217 -4.313 18.239 1.00 95.50 94 GLU A CA 1
ATOM 735 C C . GLU A 1 94 ? -0.672 -4.316 16.997 1.00 95.50 94 GLU A C 1
ATOM 737 O O . GLU A 1 94 ? -0.889 -5.377 16.407 1.00 95.50 94 GLU A O 1
ATOM 742 N N . GLN A 1 95 ? -1.183 -3.155 16.586 1.00 95.38 95 GLN A N 1
ATOM 743 C CA . GLN A 1 95 ? -2.030 -3.005 15.405 1.00 95.38 95 GLN A CA 1
ATOM 744 C C . GLN A 1 95 ? -1.230 -2.946 14.105 1.00 95.38 95 GLN A C 1
ATOM 746 O O . GLN A 1 95 ? -1.745 -3.290 13.037 1.00 95.38 95 GLN A O 1
ATOM 751 N N . ILE A 1 96 ? 0.042 -2.562 14.173 1.00 96.56 96 ILE A N 1
ATOM 752 C CA . ILE A 1 96 ? 0.909 -2.485 13.004 1.00 96.56 96 ILE A CA 1
ATOM 753 C C . ILE A 1 96 ? 1.308 -3.903 12.556 1.00 96.56 96 ILE A C 1
ATOM 755 O O . ILE A 1 96 ? 1.897 -4.699 13.286 1.00 96.56 96 ILE A O 1
ATOM 759 N N . ASP A 1 97 ? 0.980 -4.252 11.311 1.00 95.81 97 ASP A N 1
ATOM 760 C CA . ASP A 1 97 ? 1.495 -5.448 10.646 1.00 95.81 97 ASP A CA 1
ATOM 761 C C . ASP A 1 97 ? 2.967 -5.201 10.298 1.00 95.81 97 ASP A C 1
ATOM 763 O O . ASP A 1 97 ? 3.298 -4.363 9.460 1.00 95.81 97 ASP A O 1
ATOM 767 N N . THR A 1 98 ? 3.867 -5.942 10.929 1.00 94.00 98 THR A N 1
ATOM 768 C CA . THR A 1 98 ? 5.315 -5.857 10.678 1.00 94.00 98 THR A CA 1
ATOM 769 C C . THR A 1 98 ? 5.786 -6.859 9.624 1.00 94.00 98 THR A C 1
ATOM 771 O O . THR A 1 98 ? 6.933 -6.810 9.182 1.00 94.00 98 THR A O 1
ATOM 774 N N . TYR A 1 99 ? 4.902 -7.750 9.165 1.00 93.31 99 TYR A N 1
ATOM 775 C CA . TYR A 1 99 ? 5.246 -8.745 8.160 1.00 93.31 99 TYR A CA 1
ATOM 776 C C . TYR A 1 99 ? 5.524 -8.101 6.796 1.00 93.31 99 TYR A C 1
ATOM 778 O O . TYR A 1 99 ? 4.692 -7.388 6.228 1.00 93.31 99 TYR A O 1
ATOM 786 N N . SER A 1 100 ? 6.687 -8.420 6.230 1.00 88.31 100 SER A N 1
ATOM 787 C CA . SER A 1 100 ? 7.110 -7.977 4.902 1.00 88.31 100 SER A CA 1
ATOM 788 C C . SER A 1 100 ? 7.252 -9.184 3.968 1.00 88.31 100 SER A C 1
ATOM 790 O O . SER A 1 100 ? 8.255 -9.898 4.042 1.00 88.31 100 SER A O 1
ATOM 792 N N . PRO A 1 101 ? 6.298 -9.418 3.041 1.00 87.06 101 PRO A N 1
ATOM 793 C CA . PRO A 1 101 ? 6.323 -10.587 2.156 1.00 87.06 101 PRO A CA 1
ATOM 794 C C . PRO A 1 101 ? 7.589 -10.675 1.300 1.00 87.06 101 PRO A C 1
ATOM 796 O O . PRO A 1 101 ? 8.047 -11.760 0.949 1.00 87.06 101 PRO A O 1
ATOM 799 N N . ARG A 1 102 ? 8.152 -9.523 0.910 1.00 83.50 102 ARG A N 1
ATOM 800 C CA . ARG A 1 102 ? 9.368 -9.484 0.094 1.00 83.50 102 ARG A CA 1
ATOM 801 C C . ARG A 1 102 ? 10.593 -9.916 0.894 1.00 83.50 102 ARG A C 1
ATOM 803 O O . ARG A 1 102 ? 11.387 -10.675 0.353 1.00 83.50 102 ARG A O 1
ATOM 810 N N . VAL A 1 103 ? 10.730 -9.434 2.128 1.00 87.69 103 VAL A N 1
ATOM 811 C CA . VAL A 1 103 ? 11.863 -9.758 3.005 1.00 87.69 103 VAL A CA 1
ATOM 812 C C . VAL A 1 103 ? 11.779 -11.217 3.441 1.00 87.69 103 VAL A C 1
ATOM 814 O O . VAL A 1 103 ? 12.710 -11.966 3.174 1.00 87.69 103 VAL A O 1
ATOM 817 N N . ALA A 1 104 ? 10.614 -11.650 3.931 1.00 89.69 104 ALA A N 1
ATOM 818 C CA . ALA A 1 104 ? 10.389 -13.031 4.352 1.00 89.69 104 ALA A CA 1
ATOM 819 C C . ALA A 1 104 ? 10.683 -14.045 3.231 1.00 89.69 104 ALA A C 1
ATOM 821 O O . ALA A 1 104 ? 11.279 -15.089 3.471 1.00 89.69 104 ALA A O 1
ATOM 822 N N . ALA A 1 105 ? 10.313 -13.736 1.980 1.00 87.00 105 ALA A N 1
ATOM 823 C CA . ALA A 1 105 ? 10.630 -14.604 0.846 1.00 87.00 105 ALA A CA 1
ATOM 824 C C . ALA A 1 105 ? 12.141 -14.691 0.571 1.00 87.00 105 ALA A C 1
ATOM 826 O O . ALA A 1 105 ? 12.635 -15.765 0.247 1.00 87.00 105 ALA A O 1
ATOM 827 N N . LEU A 1 106 ? 12.872 -13.577 0.678 1.00 85.81 106 LEU A N 1
ATOM 828 C CA . LEU A 1 106 ? 14.324 -13.569 0.477 1.00 85.81 106 LEU A CA 1
ATOM 829 C C . LEU A 1 106 ? 15.043 -14.345 1.584 1.00 85.81 106 LEU A C 1
ATOM 831 O O . LEU A 1 106 ? 15.939 -15.127 1.287 1.00 85.81 106 LEU A O 1
ATOM 835 N N . GLU A 1 107 ? 14.615 -14.174 2.834 1.00 90.00 107 GLU A N 1
ATOM 836 C CA . GLU A 1 107 ? 15.136 -14.916 3.989 1.00 90.00 107 GLU A CA 1
ATOM 837 C C . GLU A 1 107 ? 14.857 -16.420 3.877 1.00 90.00 107 GLU A C 1
ATOM 839 O O . GLU A 1 107 ? 15.705 -17.234 4.226 1.00 90.00 107 GLU A O 1
ATOM 844 N N . ALA A 1 108 ? 13.713 -16.796 3.298 1.00 91.44 108 ALA A N 1
ATOM 845 C CA . ALA A 1 108 ? 13.372 -18.181 2.979 1.00 91.44 108 ALA A CA 1
ATOM 846 C C . ALA A 1 108 ? 14.118 -18.746 1.750 1.00 91.44 108 ALA A C 1
ATOM 848 O O . ALA A 1 108 ? 13.805 -19.845 1.294 1.00 91.44 108 ALA A O 1
ATOM 849 N N . GLY A 1 109 ? 15.075 -18.008 1.177 1.00 90.50 109 GLY A N 1
ATOM 850 C CA . GLY A 1 109 ? 15.882 -18.463 0.044 1.00 90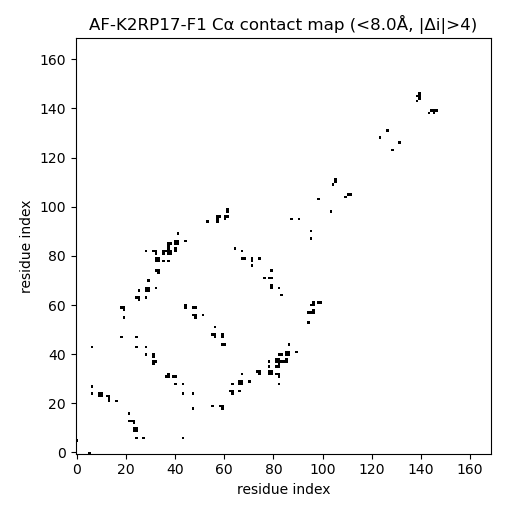.50 109 GLY A CA 1
ATOM 851 C C . GLY A 1 109 ? 15.158 -18.429 -1.304 1.00 90.50 109 GLY A C 1
ATOM 852 O O . GLY A 1 109 ? 15.555 -19.138 -2.229 1.00 90.50 109 GLY A O 1
ATOM 853 N N . ALA A 1 110 ? 14.094 -17.631 -1.450 1.00 87.06 110 ALA A N 1
ATOM 854 C CA . ALA A 1 110 ? 13.398 -17.515 -2.726 1.00 87.06 110 ALA A CA 1
ATOM 855 C C . ALA A 1 110 ? 14.324 -16.957 -3.815 1.00 87.06 110 ALA A C 1
ATOM 857 O O . ALA A 1 110 ? 14.921 -15.890 -3.656 1.00 87.06 110 ALA A O 1
ATOM 858 N N . ASP A 1 111 ? 14.363 -17.642 -4.958 1.00 87.00 111 ASP A N 1
ATOM 859 C CA . ASP A 1 111 ? 15.156 -17.231 -6.113 1.00 87.00 111 ASP A CA 1
ATOM 860 C C . ASP A 1 111 ? 14.675 -15.869 -6.665 1.00 87.00 111 ASP A C 1
ATOM 862 O O . ASP A 1 111 ? 13.520 -15.741 -7.106 1.00 87.00 111 ASP A O 1
ATOM 866 N N . PRO A 1 112 ? 15.544 -14.838 -6.694 1.00 79.94 112 PRO A N 1
ATOM 867 C CA . PRO A 1 112 ? 15.233 -13.555 -7.313 1.00 79.94 112 PRO A CA 1
ATOM 868 C C . PRO A 1 112 ? 14.800 -13.676 -8.781 1.00 79.94 112 PRO A C 1
ATOM 870 O O . PRO A 1 112 ? 13.908 -12.932 -9.206 1.00 79.94 112 PRO A O 1
ATOM 873 N N . LYS A 1 113 ? 15.353 -14.635 -9.541 1.00 86.06 113 LYS A N 1
ATOM 874 C CA . LYS A 1 113 ? 15.022 -14.825 -10.963 1.00 86.06 113 LYS A CA 1
ATOM 875 C C . LYS A 1 113 ? 13.592 -15.302 -11.162 1.00 86.06 113 LYS A C 1
ATOM 877 O O . LYS A 1 113 ? 12.914 -14.841 -12.075 1.00 86.06 113 LYS A O 1
ATOM 882 N N . ALA A 1 114 ? 13.074 -16.141 -10.266 1.00 86.19 114 ALA A N 1
ATOM 883 C CA . ALA A 1 114 ? 11.676 -16.561 -10.320 1.00 86.19 114 ALA A CA 1
ATOM 884 C C . ALA A 1 114 ? 10.708 -15.368 -10.199 1.00 86.19 114 ALA A C 1
ATOM 886 O O . ALA A 1 114 ? 9.621 -15.374 -10.779 1.00 86.19 114 ALA A O 1
ATOM 887 N N . ARG A 1 115 ? 11.082 -14.320 -9.451 1.00 79.75 115 ARG A N 1
ATOM 888 C CA . ARG A 1 115 ? 10.284 -13.089 -9.333 1.00 79.75 115 ARG A CA 1
ATOM 889 C C . ARG A 1 115 ? 10.379 -12.227 -10.590 1.00 79.75 115 ARG A C 1
ATOM 891 O O . ARG A 1 115 ? 9.354 -11.713 -11.032 1.00 79.75 115 ARG A O 1
ATOM 898 N N . GLU A 1 116 ? 11.580 -12.091 -11.144 1.00 82.75 116 GLU A N 1
ATOM 899 C CA . GLU A 1 116 ? 11.818 -11.403 -12.416 1.00 82.75 116 GLU A CA 1
ATOM 900 C C . GLU A 1 116 ? 11.008 -12.044 -13.548 1.00 82.75 116 GLU A C 1
ATOM 902 O O . GLU A 1 116 ? 10.292 -11.352 -14.268 1.00 82.75 116 GLU A O 1
ATOM 907 N N . GLU A 1 117 ? 11.024 -13.373 -13.635 1.00 86.62 117 GLU A N 1
ATOM 908 C CA . GLU A 1 117 ? 10.302 -14.113 -14.664 1.00 86.62 117 GLU A CA 1
ATOM 909 C C . GLU A 1 117 ? 8.780 -13.955 -14.548 1.00 86.62 117 GLU A C 1
ATOM 911 O O . GLU A 1 117 ? 8.104 -13.762 -15.559 1.00 86.62 117 GLU A O 1
ATOM 916 N N . ARG A 1 118 ? 8.222 -13.954 -13.327 1.00 84.19 118 ARG A N 1
ATOM 917 C CA . ARG A 1 118 ? 6.799 -13.619 -13.128 1.00 84.19 118 ARG A CA 1
ATOM 918 C C . ARG A 1 118 ? 6.474 -12.208 -13.613 1.00 84.19 118 ARG A C 1
ATOM 920 O O . ARG A 1 118 ? 5.428 -12.009 -14.222 1.00 84.19 118 ARG A O 1
ATOM 927 N N . GLY A 1 119 ? 7.363 -11.249 -13.351 1.00 80.38 119 GLY A N 1
ATOM 928 C CA . GLY A 1 119 ? 7.234 -9.883 -13.854 1.00 80.38 119 GLY A CA 1
ATOM 929 C C . GLY A 1 119 ? 7.233 -9.841 -15.380 1.00 80.38 119 GLY A C 1
ATOM 930 O O . GLY A 1 119 ? 6.312 -9.278 -15.965 1.00 80.38 119 GLY A O 1
ATOM 931 N N . ARG A 1 120 ? 8.207 -10.498 -16.022 1.00 80.44 120 ARG A N 1
ATOM 932 C CA . ARG A 1 120 ? 8.308 -10.593 -17.487 1.00 80.44 120 ARG A CA 1
ATOM 933 C C . ARG A 1 120 ? 7.031 -11.162 -18.106 1.00 80.44 120 ARG A C 1
ATOM 935 O O . ARG A 1 120 ? 6.424 -10.491 -18.928 1.00 80.44 120 ARG A O 1
ATOM 942 N N . ARG A 1 121 ? 6.563 -12.321 -17.624 1.00 84.31 121 ARG A N 1
ATOM 943 C CA . ARG A 1 121 ? 5.330 -12.961 -18.123 1.00 84.31 121 ARG A CA 1
ATOM 944 C C . ARG A 1 121 ? 4.106 -12.056 -17.997 1.00 84.31 121 ARG A C 1
ATOM 946 O O . ARG A 1 121 ? 3.248 -12.064 -18.869 1.00 84.31 121 ARG A O 1
ATOM 953 N N . TYR A 1 122 ? 4.011 -11.280 -16.918 1.00 80.50 122 TYR A N 1
ATOM 954 C CA . TYR A 1 122 ? 2.919 -10.324 -16.747 1.00 80.50 122 TYR A CA 1
ATOM 955 C C . TYR A 1 122 ? 2.977 -9.196 -17.787 1.00 80.50 122 TYR A C 1
ATOM 957 O O . TYR A 1 122 ? 1.952 -8.840 -18.366 1.00 80.50 122 TYR A O 1
ATOM 965 N N . PHE A 1 123 ? 4.171 -8.670 -18.075 1.00 71.50 123 PHE A N 1
ATOM 966 C CA . PHE A 1 123 ? 4.350 -7.669 -19.128 1.00 71.50 123 PHE A CA 1
ATOM 967 C C . PHE A 1 123 ? 4.079 -8.222 -20.529 1.00 71.50 123 PHE A C 1
ATOM 969 O O . PHE A 1 123 ? 3.478 -7.502 -21.320 1.00 71.50 123 PHE A O 1
ATOM 976 N N . ASP A 1 124 ? 4.428 -9.481 -20.807 1.00 75.06 124 ASP A N 1
ATOM 977 C CA . ASP A 1 124 ? 4.142 -10.138 -22.093 1.00 75.06 124 ASP A CA 1
ATOM 978 C C . ASP A 1 124 ? 2.629 -10.229 -22.380 1.00 75.06 124 ASP A C 1
ATOM 980 O O . ASP A 1 124 ? 2.205 -10.222 -23.536 1.00 75.06 124 ASP A O 1
ATOM 984 N N . VAL A 1 125 ? 1.802 -10.295 -21.327 1.00 78.38 125 VAL A N 1
ATOM 985 C CA . VAL A 1 125 ? 0.333 -10.276 -21.432 1.00 78.38 125 VAL A CA 1
ATOM 986 C C . VAL A 1 125 ? -0.201 -8.856 -21.631 1.00 78.38 125 VAL A C 1
ATOM 988 O O . VAL A 1 125 ? -1.139 -8.656 -22.398 1.00 78.38 125 VAL A O 1
ATOM 991 N N . ILE A 1 126 ? 0.370 -7.864 -20.942 1.00 75.62 126 ILE A N 1
ATOM 992 C CA . ILE A 1 126 ? -0.093 -6.467 -21.024 1.00 75.62 126 ILE A CA 1
ATOM 993 C C . ILE A 1 126 ? 0.286 -5.827 -22.358 1.00 75.62 126 ILE A C 1
ATOM 995 O O . ILE A 1 126 ? -0.507 -5.095 -22.951 1.00 75.62 126 ILE A O 1
ATOM 999 N N . TRP A 1 127 ? 1.505 -6.078 -22.824 1.00 75.25 127 TRP A N 1
ATOM 1000 C CA . TRP A 1 127 ? 2.008 -5.578 -24.088 1.00 75.25 127 TRP A CA 1
ATOM 1001 C C . TRP A 1 127 ? 2.480 -6.763 -24.913 1.00 75.25 127 TRP A C 1
ATOM 1003 O O . TRP A 1 127 ? 3.449 -7.427 -24.554 1.00 75.25 127 TRP A O 1
ATOM 1013 N N . THR A 1 128 ? 1.855 -6.990 -26.070 1.00 79.62 128 THR A N 1
ATOM 1014 C CA . THR A 1 128 ? 2.470 -7.882 -27.055 1.00 79.62 128 THR A CA 1
ATOM 1015 C C . THR A 1 128 ? 3.868 -7.345 -27.391 1.00 79.62 128 THR A C 1
ATOM 1017 O O . THR A 1 128 ? 4.055 -6.120 -27.406 1.00 79.62 128 THR A O 1
ATOM 1020 N N . PRO A 1 129 ? 4.863 -8.203 -27.686 1.00 78.75 129 PRO A N 1
ATOM 1021 C CA . PRO A 1 129 ? 6.233 -7.745 -27.935 1.00 78.75 129 PRO A CA 1
ATOM 1022 C C . PRO A 1 129 ? 6.322 -6.618 -28.978 1.00 78.75 129 PRO A C 1
ATOM 1024 O O . PRO A 1 129 ? 7.062 -5.652 -28.797 1.00 78.75 129 PRO A O 1
ATOM 1027 N N . ALA A 1 130 ? 5.492 -6.689 -30.026 1.00 81.94 130 ALA A N 1
ATOM 1028 C CA . ALA A 1 130 ? 5.388 -5.654 -31.052 1.00 81.94 130 ALA A CA 1
ATOM 1029 C C . ALA A 1 130 ? 4.841 -4.319 -30.509 1.00 81.94 130 ALA A C 1
ATOM 1031 O O . ALA A 1 130 ? 5.394 -3.260 -30.808 1.00 81.94 130 ALA A O 1
ATOM 1032 N N . ALA A 1 131 ? 3.791 -4.350 -29.680 1.00 83.62 131 ALA A N 1
ATOM 1033 C CA . ALA A 1 131 ? 3.220 -3.146 -29.076 1.00 83.62 131 ALA A CA 1
ATOM 1034 C C . ALA A 1 131 ? 4.184 -2.495 -28.071 1.00 83.62 131 ALA A C 1
ATOM 1036 O O . ALA A 1 131 ? 4.323 -1.270 -28.056 1.00 83.62 131 ALA A O 1
ATOM 1037 N N . ALA A 1 132 ? 4.895 -3.303 -27.276 1.00 79.12 132 ALA A N 1
ATOM 1038 C CA . ALA A 1 132 ? 5.922 -2.817 -26.356 1.00 79.12 132 ALA A CA 1
ATOM 1039 C C . ALA A 1 132 ? 7.047 -2.087 -27.108 1.00 79.12 132 ALA A C 1
ATOM 1041 O O . ALA A 1 132 ? 7.424 -0.973 -26.733 1.00 79.12 132 ALA A O 1
ATOM 1042 N N . GLN A 1 133 ? 7.547 -2.692 -28.191 1.00 78.56 133 GLN A N 1
ATOM 1043 C CA . GLN A 1 133 ? 8.610 -2.120 -29.016 1.00 78.56 133 GLN A CA 1
ATOM 1044 C C . GLN A 1 133 ? 8.164 -0.817 -29.696 1.00 78.56 133 GLN A C 1
ATOM 1046 O O . GLN A 1 133 ? 8.849 0.199 -29.570 1.00 78.56 133 GLN A O 1
ATOM 1051 N N . ALA A 1 134 ? 6.981 -0.799 -30.317 1.00 87.31 134 ALA A N 1
ATOM 1052 C CA . ALA A 1 134 ? 6.434 0.402 -30.949 1.00 87.31 134 ALA A CA 1
ATOM 1053 C C . ALA A 1 134 ? 6.215 1.545 -29.938 1.00 87.31 134 ALA A C 1
ATOM 1055 O O . ALA A 1 134 ? 6.537 2.704 -30.214 1.00 87.31 134 ALA A O 1
ATOM 1056 N N . ASN A 1 135 ? 5.713 1.232 -28.736 1.00 83.19 135 ASN A N 1
ATOM 1057 C CA . ASN A 1 135 ? 5.560 2.215 -27.665 1.00 83.19 135 ASN A CA 1
ATOM 1058 C C . ASN A 1 135 ? 6.921 2.768 -27.214 1.00 83.19 135 ASN A C 1
ATOM 1060 O O . ASN A 1 135 ? 7.066 3.976 -27.021 1.00 83.19 135 ASN A O 1
ATOM 1064 N N . ARG A 1 136 ? 7.937 1.909 -27.077 1.00 80.12 136 ARG A N 1
ATOM 1065 C CA . ARG A 1 136 ? 9.296 2.324 -26.711 1.00 80.12 136 ARG A CA 1
ATOM 1066 C C . ARG A 1 136 ? 9.895 3.266 -27.753 1.00 80.12 136 ARG A C 1
ATOM 1068 O O . ARG A 1 136 ? 10.368 4.335 -27.384 1.00 80.12 136 ARG A O 1
ATOM 1075 N N . GLU A 1 137 ? 9.842 2.912 -29.033 1.00 85.25 137 GLU A N 1
ATOM 1076 C CA . GLU A 1 137 ? 10.363 3.741 -30.131 1.00 85.25 137 GLU A CA 1
ATOM 1077 C C . GLU A 1 137 ? 9.681 5.109 -30.191 1.00 85.25 137 GLU A C 1
ATOM 1079 O O . GLU A 1 137 ? 10.347 6.140 -30.307 1.00 85.25 137 GLU A O 1
ATOM 1084 N N . LYS A 1 138 ? 8.353 5.137 -30.035 1.00 88.94 138 LYS A N 1
ATOM 1085 C CA . LYS A 1 138 ? 7.580 6.381 -30.025 1.00 88.94 138 LYS A CA 1
ATOM 1086 C C . LYS A 1 138 ? 7.962 7.270 -28.841 1.00 88.94 138 LYS A C 1
ATOM 1088 O O . LYS A 1 138 ? 8.203 8.461 -29.032 1.00 88.94 138 LYS A O 1
ATOM 1093 N N . ASN A 1 139 ? 8.082 6.698 -27.642 1.00 85.38 139 ASN A N 1
ATOM 1094 C CA . ASN A 1 139 ? 8.521 7.443 -26.462 1.00 85.38 139 ASN A CA 1
ATOM 1095 C C . ASN A 1 139 ? 9.958 7.962 -26.614 1.00 85.38 139 ASN A C 1
ATOM 1097 O O . ASN A 1 139 ? 10.207 9.110 -26.279 1.00 85.38 139 ASN A O 1
ATOM 1101 N N . LEU A 1 140 ? 10.885 7.190 -27.190 1.00 83.88 140 LEU A N 1
ATOM 1102 C CA . LEU A 1 140 ? 12.257 7.654 -27.440 1.00 83.88 140 LEU A CA 1
ATOM 1103 C C . LEU A 1 140 ? 12.325 8.788 -28.470 1.00 83.88 140 LEU A C 1
ATOM 1105 O O . LEU A 1 140 ? 13.109 9.718 -28.302 1.00 83.88 140 LEU A O 1
ATOM 1109 N N . LYS A 1 141 ? 11.502 8.725 -29.523 1.00 88.19 141 LYS A N 1
ATOM 1110 C CA . LYS A 1 141 ? 11.445 9.758 -30.564 1.00 88.19 141 LYS A CA 1
ATOM 1111 C C . LYS A 1 141 ? 10.951 11.101 -30.022 1.00 88.19 141 LYS A C 1
ATOM 1113 O O . LYS A 1 141 ? 11.501 12.135 -30.384 1.00 88.19 141 LYS A O 1
ATOM 1118 N N . TYR A 1 142 ? 9.903 11.086 -29.196 1.00 90.44 142 TYR A N 1
ATOM 1119 C CA . TYR A 1 142 ? 9.234 12.310 -28.732 1.00 90.44 142 TYR A CA 1
ATOM 1120 C C . TYR A 1 142 ? 9.628 12.740 -27.311 1.00 90.44 142 TYR A C 1
ATOM 1122 O O . TYR A 1 142 ? 9.388 13.881 -26.933 1.00 90.44 142 TYR A O 1
ATOM 1130 N N . HIS A 1 143 ? 10.253 11.857 -26.534 1.00 83.94 143 HIS A N 1
ATOM 1131 C CA . HIS A 1 143 ? 10.739 12.111 -25.180 1.00 83.94 143 HIS A CA 1
ATOM 1132 C C . HIS A 1 143 ? 12.084 11.381 -24.976 1.00 83.94 143 HIS A C 1
ATOM 1134 O O . HIS A 1 143 ? 12.167 10.382 -24.253 1.00 83.94 143 HIS A O 1
ATOM 1140 N N . PRO A 1 144 ? 13.169 11.865 -25.609 1.00 80.62 144 PRO A N 1
ATOM 1141 C CA . PRO A 1 144 ? 14.466 11.181 -25.618 1.00 80.62 144 PRO A CA 1
ATOM 1142 C C . PRO A 1 144 ? 15.066 10.970 -24.218 1.00 80.62 144 PRO A C 1
ATOM 1144 O O . PRO A 1 144 ? 15.836 10.032 -24.009 1.00 80.62 144 PRO A O 1
ATOM 1147 N N . ASP A 1 145 ? 14.684 11.791 -23.240 1.00 79.50 145 ASP A N 1
ATOM 1148 C CA . ASP A 1 145 ? 15.144 11.670 -21.855 1.00 79.50 145 ASP A CA 1
ATOM 1149 C C . ASP A 1 145 ? 14.556 10.458 -21.105 1.00 79.50 145 ASP A C 1
ATOM 1151 O O . ASP A 1 145 ? 15.130 10.043 -20.101 1.00 79.50 145 ASP A O 1
ATOM 1155 N N . LEU A 1 146 ? 13.492 9.811 -21.612 1.00 70.62 146 LEU A N 1
ATOM 1156 C CA . LEU A 1 146 ? 12.946 8.574 -21.024 1.00 70.62 146 LEU A CA 1
ATOM 1157 C C . LEU A 1 146 ? 13.882 7.365 -21.167 1.00 70.62 146 LEU A C 1
ATOM 1159 O O . LEU A 1 146 ? 13.751 6.398 -20.419 1.00 70.62 146 LEU A O 1
ATOM 1163 N N . GLY A 1 147 ? 14.797 7.378 -22.141 1.00 58.66 147 GLY A N 1
ATOM 1164 C CA . GLY A 1 147 ? 15.638 6.219 -22.459 1.00 58.66 147 GLY A CA 1
ATOM 1165 C C . GLY A 1 147 ? 17.134 6.470 -22.476 1.00 58.66 147 GLY A C 1
ATOM 1166 O O . GLY A 1 147 ? 17.900 5.514 -22.618 1.00 58.66 147 GLY A O 1
ATOM 1167 N N . LYS A 1 148 ? 17.575 7.714 -22.283 1.00 54.81 148 LYS A N 1
ATOM 1168 C CA . LYS A 1 148 ? 18.971 7.965 -21.951 1.00 54.81 148 LYS A CA 1
ATOM 1169 C C . LYS A 1 148 ? 19.210 7.409 -20.550 1.00 54.81 148 LYS A C 1
ATOM 1171 O O . LYS A 1 148 ? 18.940 8.072 -19.550 1.00 54.81 148 LYS A O 1
ATOM 1176 N N . LYS A 1 149 ? 19.799 6.209 -20.457 1.00 47.25 149 LYS A N 1
ATOM 1177 C CA . LYS A 1 149 ? 20.761 5.994 -19.373 1.00 47.25 149 LYS A CA 1
ATOM 1178 C C . LYS A 1 149 ? 21.723 7.161 -19.530 1.00 47.25 149 LYS A C 1
ATOM 1180 O O . LYS A 1 149 ? 22.436 7.213 -20.525 1.00 47.25 149 LYS A O 1
ATOM 1185 N N . LYS A 1 150 ? 21.680 8.145 -18.625 1.00 46.88 150 LYS A N 1
ATOM 1186 C CA . LYS A 1 150 ? 22.834 9.026 -18.482 1.00 46.88 150 LYS A CA 1
ATOM 1187 C C . LYS A 1 150 ? 24.011 8.070 -18.398 1.00 46.88 150 LYS A C 1
ATOM 1189 O O . LYS A 1 150 ? 23.960 7.142 -17.584 1.00 46.88 150 LYS A O 1
ATOM 1194 N N . ASP A 1 151 ? 25.003 8.267 -19.251 1.00 49.94 151 ASP A N 1
ATOM 1195 C CA . ASP A 1 151 ? 26.352 7.808 -18.989 1.00 49.94 151 ASP A CA 1
ATOM 1196 C C . ASP A 1 151 ? 26.735 8.444 -17.653 1.00 49.94 151 ASP A C 1
ATOM 1198 O O . ASP A 1 151 ? 27.276 9.544 -17.572 1.00 49.94 151 ASP A O 1
ATOM 1202 N N . LEU A 1 152 ? 26.287 7.814 -16.567 1.00 45.06 152 LEU A N 1
ATOM 1203 C CA . LEU A 1 152 ? 26.768 8.086 -15.241 1.00 45.06 152 LEU A CA 1
ATOM 1204 C C . LEU A 1 152 ? 28.242 7.735 -15.369 1.00 45.06 152 LEU A C 1
ATOM 1206 O O . LEU A 1 152 ? 28.539 6.570 -15.667 1.00 45.06 152 LEU A O 1
ATOM 1210 N N . PRO A 1 153 ? 29.156 8.709 -15.217 1.00 41.91 153 PRO A N 1
ATOM 1211 C CA . PRO A 1 153 ? 30.560 8.368 -15.173 1.00 41.91 153 PRO A CA 1
ATOM 1212 C C . PRO A 1 153 ? 30.712 7.254 -14.129 1.00 41.91 153 PRO A C 1
ATOM 1214 O O . PRO A 1 153 ? 30.004 7.287 -13.108 1.00 41.91 153 PRO A O 1
ATOM 1217 N N . PRO A 1 154 ? 31.555 6.235 -14.383 1.00 42.66 154 PRO A N 1
ATOM 1218 C CA . PRO A 1 154 ? 31.805 5.198 -13.394 1.00 42.66 154 PRO A CA 1
ATOM 1219 C C . PRO A 1 154 ? 32.092 5.906 -12.075 1.00 42.66 154 PRO A C 1
ATOM 1221 O O . PRO A 1 154 ? 32.870 6.860 -12.071 1.00 42.66 154 PRO A O 1
ATOM 1224 N N . ARG A 1 155 ? 31.402 5.515 -10.991 1.00 46.28 155 ARG A N 1
ATOM 1225 C CA . ARG A 1 155 ? 31.655 6.062 -9.652 1.00 46.28 155 ARG A CA 1
ATOM 1226 C C . ARG A 1 155 ? 33.149 5.914 -9.394 1.00 46.28 155 ARG A C 1
ATOM 1228 O O . ARG A 1 155 ? 33.609 4.838 -9.018 1.00 46.28 155 ARG A O 1
ATOM 1235 N N . THR A 1 156 ? 33.906 6.979 -9.616 1.00 39.88 156 THR A N 1
ATOM 1236 C CA . THR A 1 156 ? 35.280 7.053 -9.178 1.00 39.88 156 THR A CA 1
ATOM 1237 C C . THR A 1 156 ? 35.198 7.032 -7.663 1.00 39.88 156 THR A C 1
ATOM 1239 O O . THR A 1 156 ? 34.595 7.902 -7.033 1.00 39.88 156 THR A O 1
ATOM 1242 N N . GLN A 1 157 ? 35.745 5.976 -7.067 1.00 43.66 157 GLN A N 1
ATOM 1243 C CA . GLN A 1 157 ? 36.126 5.993 -5.665 1.00 43.66 157 GLN A CA 1
ATOM 1244 C C . GLN A 1 157 ? 37.200 7.074 -5.510 1.00 43.66 157 GLN A C 1
ATOM 1246 O O . GLN A 1 157 ? 38.390 6.805 -5.610 1.00 43.66 157 GLN A O 1
ATOM 1251 N N . ALA A 1 158 ? 36.793 8.328 -5.363 1.00 42.81 158 ALA A N 1
ATOM 1252 C CA . ALA A 1 158 ? 37.715 9.424 -5.141 1.00 42.81 158 ALA A CA 1
ATOM 1253 C C . ALA A 1 158 ? 36.990 10.533 -4.386 1.00 42.81 158 ALA A C 1
ATOM 1255 O O . ALA A 1 158 ? 36.203 11.276 -4.966 1.00 42.81 158 ALA A O 1
ATOM 1256 N N . GLY A 1 159 ? 37.283 10.660 -3.089 1.00 38.59 159 GLY A N 1
ATOM 1257 C CA . GLY A 1 159 ? 37.069 11.936 -2.413 1.00 38.59 159 GLY A CA 1
ATOM 1258 C C . GLY A 1 159 ? 36.514 11.933 -0.996 1.00 38.59 159 GLY A C 1
ATOM 1259 O O . GLY A 1 159 ? 36.003 12.970 -0.591 1.00 38.59 159 GLY A O 1
ATOM 1260 N N . CYS A 1 160 ? 36.679 10.882 -0.186 1.00 41.12 160 CYS A N 1
ATOM 1261 C CA . CYS A 1 160 ? 36.829 11.119 1.258 1.00 41.12 160 CYS A CA 1
ATOM 1262 C C . CYS A 1 160 ? 38.195 11.789 1.483 1.00 41.12 160 CYS A C 1
ATOM 1264 O O . CYS A 1 160 ? 39.161 11.152 1.887 1.00 41.12 160 CYS A O 1
ATOM 1266 N N . ARG A 1 161 ? 38.304 13.081 1.147 1.00 41.19 161 ARG A N 1
ATOM 1267 C CA . ARG A 1 161 ? 39.399 13.916 1.641 1.00 41.19 161 ARG A CA 1
ATOM 1268 C C . ARG A 1 161 ? 38.996 14.411 3.021 1.00 41.19 161 ARG A C 1
ATOM 1270 O O . ARG A 1 161 ? 38.033 15.161 3.166 1.00 41.19 161 ARG A O 1
ATOM 1277 N N . ASN A 1 162 ? 39.747 13.941 4.011 1.00 44.97 162 ASN A N 1
ATOM 1278 C CA . ASN A 1 162 ? 39.796 14.453 5.372 1.00 44.97 162 ASN A CA 1
ATOM 1279 C C . ASN A 1 162 ? 39.688 15.983 5.383 1.00 44.97 162 ASN A C 1
ATOM 1281 O O . ASN A 1 162 ? 40.584 16.674 4.896 1.00 44.97 162 ASN A O 1
ATOM 1285 N N . ARG A 1 163 ? 38.613 16.518 5.971 1.00 40.28 163 ARG A N 1
ATOM 1286 C CA . ARG A 1 16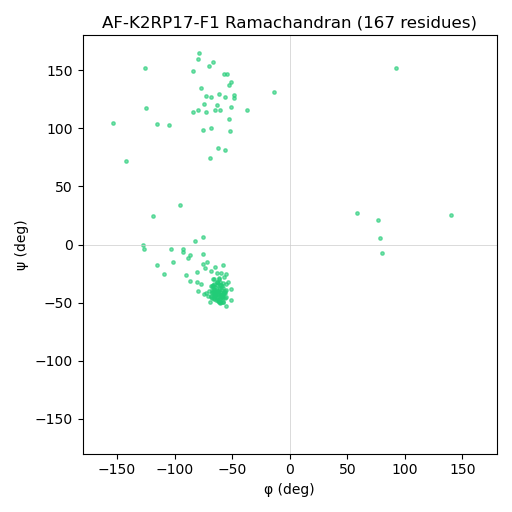3 ? 38.622 17.899 6.457 1.00 40.28 163 ARG A CA 1
ATOM 1287 C C . ARG A 1 163 ? 39.445 17.913 7.742 1.00 40.28 163 ARG A C 1
ATOM 1289 O O . ARG A 1 163 ? 38.951 17.521 8.793 1.00 40.28 163 ARG A O 1
ATOM 1296 N N . GLY A 1 164 ? 40.713 18.302 7.630 1.00 44.00 164 GLY A N 1
ATOM 1297 C CA . GLY A 1 164 ? 41.512 18.707 8.786 1.00 44.00 164 GLY A CA 1
ATOM 1298 C C . GLY A 1 164 ? 40.967 20.013 9.391 1.00 44.00 164 GLY A C 1
ATOM 1299 O O . GLY A 1 164 ? 40.286 20.765 8.687 1.00 44.00 164 GLY A O 1
ATOM 1300 N N . PRO A 1 165 ? 41.230 20.296 10.679 1.00 49.06 165 PRO A N 1
ATOM 1301 C CA . PRO A 1 165 ? 40.646 21.441 11.364 1.00 49.06 165 PRO A CA 1
ATOM 1302 C C . PRO A 1 165 ? 41.409 22.722 10.992 1.00 49.06 165 PRO A C 1
ATOM 1304 O O . PRO A 1 165 ? 42.599 22.858 11.271 1.00 49.06 165 PRO A O 1
ATOM 1307 N N . GLY A 1 166 ? 40.727 23.657 10.329 1.00 39.31 166 GLY A N 1
ATOM 1308 C CA . GLY A 1 166 ? 41.285 24.931 9.869 1.00 39.31 166 GLY A CA 1
ATOM 1309 C C . GLY A 1 166 ? 40.825 26.109 10.725 1.00 39.31 166 GLY A C 1
ATOM 1310 O O . GLY A 1 166 ? 39.692 26.552 10.592 1.00 39.31 166 GLY A O 1
ATOM 1311 N N . ARG A 1 167 ? 41.737 26.549 11.599 1.00 41.34 167 ARG A N 1
ATOM 1312 C CA . ARG A 1 167 ? 41.816 27.772 12.423 1.00 41.34 167 ARG A CA 1
ATOM 1313 C C . ARG A 1 167 ? 40.852 28.924 12.097 1.00 41.34 167 ARG A C 1
ATOM 1315 O O . ARG A 1 167 ? 40.804 29.419 10.977 1.00 41.34 167 ARG A O 1
ATOM 1322 N N . ILE A 1 168 ? 40.225 29.408 13.167 1.00 45.94 168 ILE A N 1
ATOM 1323 C CA . ILE A 1 168 ? 39.639 30.740 13.304 1.00 45.94 168 ILE A CA 1
ATOM 1324 C C . ILE A 1 168 ? 40.805 31.732 13.430 1.00 45.94 168 ILE A C 1
ATOM 1326 O O . ILE A 1 168 ? 41.701 31.515 14.251 1.00 45.94 168 ILE A O 1
ATOM 1330 N N . GLY A 1 169 ? 40.800 32.765 12.596 1.00 49.78 169 GLY A N 1
ATOM 1331 C CA . GLY A 1 169 ? 41.597 33.980 12.734 1.00 49.78 169 GLY A CA 1
ATOM 1332 C C . GLY A 1 169 ? 40.661 35.169 12.648 1.00 49.78 169 GLY A C 1
ATOM 1333 O O . GLY A 1 169 ? 39.688 35.058 11.866 1.00 49.78 169 GLY A O 1
#

pLDDT: mean 83.22, std 16.62, range [38.59, 96.94]

Sequence (169 aa):
MSIAEVIQQFREQEEGTDIVQARWYIVTIAALAAASAGPQTPELYRLCTAGLPLDREKLVQRRLKEAVLKTSVLYGVPKSLQALYPLYHSLTDEQIDTYSPRVAALEAGADPKAREERGRRYFDVIWTPAAAQANREKNLKYHPDLGKKKDLPPRTQAGCRNRGPGRIG

Solvent-accessible surface area (backbone atoms only — not comparable to full-atom values): 10050 Å² total; per-residue (Å²): 135,54,73,66,58,56,51,49,54,45,46,60,77,48,64,93,51,57,68,85,72,52,54,50,64,42,55,48,50,37,48,29,21,65,70,68,42,11,83,51,38,45,57,56,48,48,73,69,31,69,92,52,57,70,74,58,36,27,51,45,50,48,49,47,54,50,35,32,61,70,47,19,83,80,61,36,63,70,32,37,50,50,21,48,50,48,34,59,73,75,45,54,78,88,63,53,64,82,79,47,74,70,57,55,39,50,76,71,64,51,61,68,63,64,54,52,48,53,51,50,57,52,46,54,71,77,30,48,73,68,56,46,50,54,52,49,53,51,43,41,74,80,38,52,75,82,67,55,74,70,82,66,71,77,83,69,93,74,76,94,66,81,82,73,91,80,80,91,128

Nearest PDB structures (foldseek):
  5cwl-assembly2_B  TM=5.124E-01  e=9.567E+00  synthetic construct
  3v5y-assembly4_D  TM=2.142E-01  e=7.088E+00  Homo sapiens